Protein AF-A0A925TU97-F1 (afdb_monomer)

Sequence (100 aa):
MITEQQIPDILGTEYPALNAEFEKLARISSAYTTVQCFTDYTRNLLIRGNIEAAKKCFVTAEKLLQSGSNIIKNAVSNIFLFSISQFMDTSKANHEIMMQ

pLDDT: mean 77.9, std 15.3, range [40.97, 93.94]

Secondary structure (DSSP, 8-state):
-B-TTTHHHHHHHH-GGGHHHHHHTTT---HHHHHHHHHHHHHHHHHTT-HHHHHHHHHHHHHHHHHB-HHHHHHIIIIIIHHHHHHHHHHHHHHHGGG-

Radius of gyration: 14.51 Å; Cα contacts (8 Å, |Δi|>4): 78; chains: 1; bounding box: 48×27×29 Å

Foldseek 3Di:
DDEQVCLLVVCCVVPVVCVVVCVVVVPDRGLLVSLLSLQVVLVVCVVVVVVVVNVVSVVVLVCQCVPNDPSSVVSSVPRRVVSVVVVVVVVVVVVVVVVD

Solvent-accessible surface area (backbone atoms only — not comparable to full-atom values): 5504 Å² total; per-residue (Å²): 122,49,48,62,85,46,50,63,57,55,48,30,71,77,34,61,80,49,39,69,58,48,65,74,42,73,87,65,77,45,45,52,55,54,35,45,54,54,34,55,52,40,49,51,27,52,76,71,65,38,53,72,62,30,50,52,49,52,56,52,51,51,50,38,56,73,47,31,36,73,67,44,28,49,25,41,50,67,44,33,51,46,54,51,49,54,53,53,54,56,56,50,56,60,59,62,64,76,77,109

Structure (mmCIF, N/CA/C/O backbone):
data_AF-A0A925TU97-F1
#
_entry.id   AF-A0A925TU97-F1
#
loop_
_atom_site.group_PDB
_atom_site.id
_atom_site.type_symbol
_atom_site.label_atom_id
_atom_site.label_alt_id
_atom_site.label_comp_id
_atom_site.label_asym_id
_atom_site.label_entity_id
_atom_site.label_seq_id
_atom_site.pdbx_PDB_ins_code
_atom_site.Cartn_x
_atom_site.Cartn_y
_atom_site.Cartn_z
_atom_site.occupancy
_atom_site.B_iso_or_equiv
_atom_site.auth_seq_id
_atom_site.auth_comp_id
_atom_site.auth_asym_id
_atom_site.auth_atom_id
_atom_site.pdbx_PDB_model_num
ATOM 1 N N . MET A 1 1 ? 14.967 5.747 -5.360 1.00 55.84 1 MET A N 1
ATOM 2 C CA . MET A 1 1 ? 13.764 5.804 -6.217 1.00 55.84 1 MET A CA 1
ATOM 3 C C . MET A 1 1 ? 13.263 4.382 -6.361 1.00 55.84 1 MET A C 1
ATOM 5 O O . MET A 1 1 ? 14.034 3.552 -6.819 1.00 55.84 1 MET A O 1
ATOM 9 N N . ILE A 1 2 ? 12.044 4.087 -5.908 1.00 68.31 2 ILE A N 1
ATOM 10 C CA . ILE A 1 2 ? 11.477 2.735 -6.045 1.00 68.31 2 ILE A CA 1
ATOM 11 C C . ILE A 1 2 ? 11.040 2.556 -7.504 1.00 68.31 2 ILE A C 1
ATOM 13 O O . ILE A 1 2 ? 10.402 3.451 -8.065 1.00 68.31 2 ILE A O 1
ATOM 17 N N . THR A 1 3 ? 11.409 1.435 -8.122 1.00 69.25 3 THR A N 1
ATOM 18 C CA . THR A 1 3 ? 11.047 1.089 -9.505 1.00 69.25 3 THR A CA 1
ATOM 19 C C . THR A 1 3 ? 10.062 -0.078 -9.528 1.00 69.25 3 THR A C 1
ATOM 21 O O . THR A 1 3 ? 9.908 -0.805 -8.548 1.00 69.25 3 THR A O 1
ATOM 24 N N . GLU A 1 4 ? 9.361 -0.254 -10.647 1.00 63.78 4 GLU A N 1
ATOM 25 C CA . GLU A 1 4 ? 8.278 -1.241 -10.785 1.00 63.78 4 GLU A CA 1
ATOM 26 C C . GLU A 1 4 ? 8.748 -2.683 -10.563 1.00 63.78 4 GLU A C 1
ATOM 28 O O . GLU A 1 4 ? 7.993 -3.510 -10.065 1.00 63.78 4 GLU A O 1
ATOM 33 N N . GLN A 1 5 ? 10.018 -2.959 -10.864 1.00 65.44 5 GLN A N 1
ATOM 34 C CA . GLN A 1 5 ? 10.647 -4.262 -10.649 1.00 65.44 5 GLN A CA 1
ATOM 35 C C . GLN A 1 5 ? 10.898 -4.567 -9.166 1.00 65.44 5 GLN A C 1
ATOM 37 O O . GLN A 1 5 ? 11.054 -5.728 -8.811 1.00 65.44 5 GLN A O 1
ATOM 42 N N . GLN A 1 6 ? 10.919 -3.548 -8.299 1.00 69.06 6 GLN A N 1
ATOM 43 C CA . GLN A 1 6 ? 11.180 -3.712 -6.866 1.00 69.06 6 GLN A CA 1
ATOM 44 C C . GLN A 1 6 ? 9.912 -3.738 -6.011 1.00 69.06 6 GLN A C 1
ATOM 46 O O . GLN A 1 6 ? 9.971 -4.160 -4.862 1.00 69.06 6 GLN A O 1
ATOM 51 N N . ILE A 1 7 ? 8.755 -3.323 -6.542 1.00 71.38 7 ILE A N 1
ATOM 52 C CA . ILE A 1 7 ? 7.496 -3.379 -5.781 1.00 71.38 7 ILE A CA 1
ATOM 53 C C . ILE A 1 7 ? 7.135 -4.810 -5.354 1.00 71.38 7 ILE A C 1
ATOM 55 O O . ILE A 1 7 ? 6.811 -4.977 -4.177 1.00 71.38 7 ILE A O 1
ATOM 59 N N . PRO A 1 8 ? 7.162 -5.831 -6.239 1.00 68.06 8 PRO A N 1
ATOM 60 C CA . PRO A 1 8 ? 6.776 -7.186 -5.848 1.00 68.06 8 PRO A CA 1
ATOM 61 C C . PRO A 1 8 ? 7.664 -7.719 -4.721 1.00 68.06 8 PRO A C 1
ATOM 63 O O . PRO A 1 8 ? 7.167 -8.333 -3.784 1.00 68.06 8 PRO A O 1
ATOM 66 N N . ASP A 1 9 ? 8.958 -7.402 -4.779 1.00 71.56 9 ASP A N 1
ATOM 67 C CA . ASP A 1 9 ? 9.964 -7.832 -3.808 1.00 71.56 9 ASP A CA 1
ATOM 68 C C . ASP A 1 9 ? 9.767 -7.158 -2.436 1.00 71.56 9 ASP A C 1
ATOM 70 O O . ASP A 1 9 ? 9.723 -7.821 -1.399 1.00 71.56 9 ASP A O 1
ATOM 74 N N . ILE A 1 10 ? 9.522 -5.841 -2.427 1.00 77.56 10 ILE A N 1
ATOM 75 C CA . ILE A 1 10 ? 9.245 -5.069 -1.205 1.00 77.56 10 ILE A CA 1
ATOM 76 C C . ILE A 1 10 ? 7.940 -5.534 -0.549 1.00 77.56 10 ILE A C 1
ATOM 78 O O . ILE A 1 10 ? 7.895 -5.739 0.663 1.00 77.56 10 ILE A O 1
ATOM 82 N N . LEU A 1 11 ? 6.872 -5.710 -1.331 1.00 75.19 11 LEU A N 1
ATOM 83 C CA . LEU A 1 11 ? 5.576 -6.126 -0.792 1.00 75.19 11 LEU A CA 1
ATOM 84 C C . LEU A 1 11 ? 5.564 -7.596 -0.370 1.00 75.19 11 LEU A C 1
ATOM 86 O O . LEU A 1 11 ? 4.923 -7.913 0.627 1.00 75.19 11 LEU A O 1
ATOM 90 N N . GLY A 1 12 ? 6.271 -8.475 -1.083 1.00 70.19 12 GLY A N 1
ATOM 91 C CA . GLY A 1 12 ? 6.433 -9.878 -0.699 1.00 70.19 12 GLY A CA 1
ATOM 92 C C . GLY A 1 12 ? 7.243 -10.039 0.589 1.00 70.19 12 GLY A C 1
ATOM 93 O O . GLY A 1 12 ? 6.897 -10.873 1.424 1.00 70.19 12 GLY A O 1
ATOM 94 N N . THR A 1 13 ? 8.259 -9.193 0.792 1.00 72.81 13 THR A N 1
ATOM 95 C CA . THR A 1 13 ? 9.058 -9.163 2.029 1.00 72.81 13 THR A CA 1
ATOM 96 C C . THR A 1 13 ? 8.242 -8.654 3.218 1.00 72.81 13 THR A C 1
ATOM 98 O O . THR A 1 13 ? 8.266 -9.255 4.289 1.00 72.81 13 THR A O 1
ATOM 101 N N . GLU A 1 14 ? 7.493 -7.564 3.038 1.00 77.25 14 GLU A N 1
ATOM 102 C CA . GLU A 1 14 ? 6.689 -6.962 4.112 1.00 77.25 14 GLU A CA 1
ATOM 103 C C . GLU A 1 14 ? 5.424 -7.777 4.431 1.00 77.25 14 GLU A C 1
ATOM 105 O O . GLU A 1 14 ? 4.957 -7.796 5.572 1.00 77.25 14 GLU A O 1
ATOM 110 N N . TYR A 1 15 ? 4.858 -8.461 3.434 1.00 78.62 15 TYR A N 1
ATOM 111 C CA . TYR A 1 15 ? 3.600 -9.192 3.543 1.00 78.62 15 TYR A CA 1
ATOM 112 C C . TYR A 1 15 ? 3.713 -10.556 2.845 1.00 78.62 15 TYR A C 1
ATOM 114 O O . TYR A 1 15 ? 3.246 -10.719 1.714 1.00 78.62 15 TYR A O 1
ATOM 122 N N . PRO A 1 16 ? 4.251 -11.585 3.524 1.00 70.06 16 PRO A N 1
ATOM 123 C CA . PRO A 1 16 ? 4.470 -12.903 2.921 1.00 70.06 16 PRO A CA 1
ATOM 124 C C . PRO A 1 16 ? 3.178 -13.585 2.439 1.00 70.06 16 PRO A C 1
ATOM 126 O O . PRO A 1 16 ? 3.219 -14.424 1.544 1.00 70.06 16 PRO A O 1
ATOM 129 N N . ALA A 1 17 ? 2.011 -13.187 2.962 1.00 70.00 17 ALA A N 1
ATOM 130 C CA . ALA A 1 17 ? 0.706 -13.641 2.475 1.00 70.00 17 ALA A CA 1
ATOM 131 C C . ALA A 1 17 ? 0.402 -13.202 1.028 1.00 70.00 17 ALA A C 1
ATOM 133 O O . ALA A 1 17 ? -0.361 -13.874 0.339 1.00 70.00 17 ALA A O 1
ATOM 134 N N . LEU A 1 18 ? 1.006 -12.106 0.554 1.00 68.00 18 LEU A N 1
ATOM 135 C CA . LEU A 1 18 ? 0.873 -11.649 -0.832 1.00 68.00 18 LEU A CA 1
ATOM 136 C C . LEU A 1 18 ? 1.733 -12.466 -1.797 1.00 68.00 18 LEU A C 1
ATOM 138 O O . LEU A 1 18 ? 1.456 -12.477 -2.992 1.00 68.00 18 LEU A O 1
ATOM 142 N N . ASN A 1 19 ? 2.742 -13.186 -1.299 1.00 65.81 19 ASN A N 1
ATOM 143 C CA . ASN A 1 19 ? 3.666 -13.934 -2.147 1.00 65.81 19 ASN A CA 1
ATOM 144 C C . ASN A 1 19 ? 2.948 -15.043 -2.937 1.00 65.81 19 ASN A C 1
ATOM 146 O O . ASN A 1 19 ? 3.201 -15.219 -4.126 1.00 65.81 19 ASN A O 1
ATOM 150 N N . ALA A 1 20 ? 1.972 -15.709 -2.311 1.00 65.94 20 ALA A N 1
ATOM 151 C CA . ALA A 1 20 ? 1.136 -16.720 -2.962 1.00 65.94 20 ALA A CA 1
ATOM 152 C C . ALA A 1 20 ? 0.242 -16.136 -4.076 1.00 65.94 20 ALA A C 1
ATOM 154 O O . ALA A 1 20 ? -0.011 -16.791 -5.087 1.00 65.94 20 ALA A O 1
ATOM 155 N N . GLU A 1 21 ? -0.209 -14.891 -3.915 1.00 64.50 21 GLU A N 1
ATOM 156 C CA . GLU A 1 21 ? -0.997 -14.187 -4.932 1.00 64.50 21 GLU A C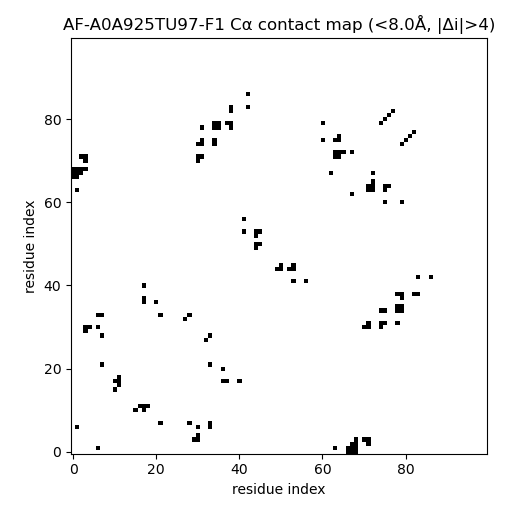A 1
ATOM 157 C C . GLU A 1 21 ? -0.097 -13.674 -6.069 1.00 64.50 21 GLU A C 1
ATOM 159 O O . GLU A 1 21 ? -0.487 -13.719 -7.237 1.00 64.50 21 GLU A O 1
ATOM 164 N N . PHE A 1 22 ? 1.140 -13.266 -5.760 1.00 62.41 22 PHE A N 1
ATOM 165 C CA . PHE A 1 22 ? 2.131 -12.856 -6.757 1.00 62.41 22 PHE A CA 1
ATOM 166 C C . PHE A 1 22 ? 2.627 -14.020 -7.626 1.00 62.41 22 PHE A C 1
ATOM 168 O O . PHE A 1 22 ? 2.762 -13.839 -8.838 1.00 62.41 22 PHE A O 1
ATOM 175 N N . GLU A 1 23 ? 2.820 -15.223 -7.069 1.00 60.97 23 GLU A N 1
ATOM 176 C CA . GLU A 1 23 ? 3.166 -16.423 -7.853 1.00 60.97 23 GLU A CA 1
ATOM 177 C C . GLU A 1 23 ? 2.093 -16.768 -8.897 1.00 60.97 23 GLU A C 1
ATOM 179 O O . GLU A 1 23 ? 2.399 -17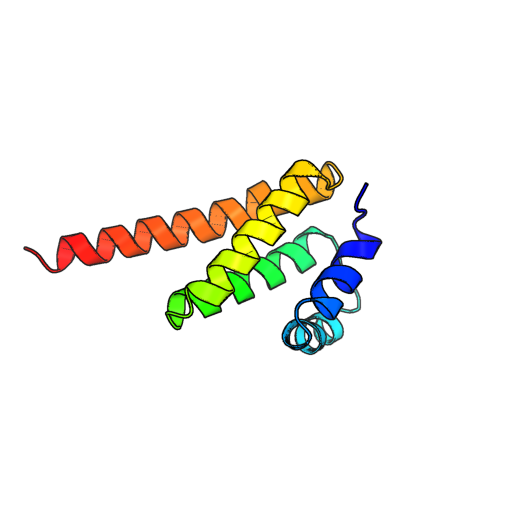.229 -9.998 1.00 60.97 23 GLU A O 1
ATOM 184 N N . LYS A 1 24 ? 0.825 -16.460 -8.606 1.00 58.09 24 LYS A N 1
ATOM 185 C CA . LYS A 1 24 ? -0.301 -16.669 -9.526 1.00 58.09 24 LYS A CA 1
ATOM 186 C C . LYS A 1 24 ? -0.316 -15.686 -10.705 1.00 58.09 24 LYS A C 1
ATOM 188 O O . LYS A 1 24 ? -0.919 -15.971 -11.737 1.00 58.09 24 LYS A O 1
ATOM 193 N N . LEU A 1 25 ? 0.355 -14.540 -10.565 1.00 55.03 25 LEU A N 1
ATOM 194 C CA . LEU A 1 25 ? 0.363 -13.423 -11.519 1.00 55.03 25 LEU A CA 1
ATOM 195 C C . LEU A 1 25 ? 1.653 -13.346 -12.361 1.00 55.03 25 LEU A C 1
ATOM 197 O O . LEU A 1 25 ? 1.800 -12.439 -13.185 1.00 55.03 25 LEU A O 1
ATOM 201 N N . ALA A 1 26 ? 2.560 -14.320 -12.202 1.00 49.97 26 ALA A N 1
ATOM 202 C CA . ALA A 1 26 ? 3.968 -14.328 -12.623 1.00 49.97 26 ALA A CA 1
ATOM 203 C C . ALA A 1 26 ? 4.283 -14.186 -14.133 1.00 49.97 26 ALA A C 1
ATOM 205 O O . ALA A 1 26 ? 5.420 -14.403 -14.547 1.00 49.97 26 ALA A O 1
ATOM 206 N N . ARG A 1 27 ? 3.333 -13.796 -14.988 1.00 49.38 27 ARG A N 1
ATOM 207 C CA . ARG A 1 27 ? 3.604 -13.508 -16.408 1.00 49.38 27 ARG A CA 1
ATOM 208 C C . ARG A 1 27 ? 3.382 -12.061 -16.838 1.00 49.38 27 ARG A C 1
ATOM 210 O O . ARG A 1 27 ? 3.867 -11.705 -17.907 1.00 49.38 27 ARG A O 1
ATOM 217 N N . ILE A 1 28 ? 2.717 -11.219 -16.037 1.00 49.78 28 ILE A N 1
ATOM 218 C CA . ILE A 1 28 ? 2.454 -9.806 -16.382 1.00 49.78 28 ILE A CA 1
ATOM 219 C C . ILE A 1 28 ? 2.405 -8.940 -15.102 1.00 49.78 28 ILE A C 1
ATOM 221 O O . ILE A 1 28 ? 1.403 -8.290 -14.800 1.00 49.78 28 ILE A O 1
ATOM 225 N N . SER A 1 29 ? 3.473 -8.937 -14.298 1.00 56.81 29 SER A N 1
ATOM 226 C CA . SER A 1 29 ? 3.549 -8.075 -13.103 1.00 56.81 29 SER A CA 1
ATOM 227 C C . SER A 1 29 ? 3.953 -6.648 -13.478 1.00 56.81 29 SER A C 1
ATOM 229 O O . SER A 1 29 ? 5.101 -6.242 -13.320 1.00 56.81 29 SER A O 1
ATOM 231 N N . SER A 1 30 ? 2.997 -5.883 -14.006 1.00 74.31 30 SER A N 1
ATOM 232 C CA . SER A 1 30 ? 3.093 -4.421 -14.073 1.00 74.31 30 SER A CA 1
ATOM 233 C C . SER A 1 30 ? 2.845 -3.822 -12.684 1.00 74.31 30 SER A C 1
ATOM 235 O O . SER A 1 30 ? 2.099 -4.402 -11.890 1.00 74.31 30 SER A O 1
ATOM 237 N N . ALA A 1 31 ? 3.402 -2.638 -12.391 1.00 78.06 31 ALA A N 1
ATOM 238 C CA . ALA A 1 31 ? 3.129 -1.926 -11.141 1.00 78.06 31 ALA A CA 1
ATOM 239 C C . ALA A 1 31 ? 1.626 -1.775 -10.850 1.00 78.06 31 ALA A C 1
ATOM 241 O O . ALA A 1 31 ? 1.226 -1.817 -9.691 1.00 78.06 31 ALA A O 1
ATOM 242 N N . TYR A 1 32 ? 0.787 -1.674 -11.884 1.00 83.12 32 TYR A N 1
ATOM 243 C CA . TYR A 1 32 ? -0.668 -1.605 -11.736 1.00 83.12 32 TYR A CA 1
ATOM 244 C C . TYR A 1 32 ? -1.266 -2.896 -11.162 1.00 83.12 32 TYR A C 1
ATOM 246 O O . TYR A 1 32 ? -2.053 -2.826 -10.223 1.00 83.12 32 TYR A O 1
ATOM 254 N N . THR A 1 33 ? -0.857 -4.072 -11.649 1.00 83.94 33 THR A N 1
ATOM 255 C CA . THR A 1 33 ? -1.326 -5.369 -11.128 1.00 83.94 33 THR A CA 1
ATOM 256 C C . THR A 1 33 ? -0.897 -5.561 -9.675 1.00 83.94 33 THR A C 1
ATOM 258 O O . THR A 1 33 ? -1.678 -5.997 -8.830 1.00 83.94 33 THR A O 1
ATOM 261 N N . THR A 1 34 ? 0.339 -5.179 -9.358 1.00 84.50 34 THR A N 1
ATOM 262 C CA . THR A 1 34 ? 0.875 -5.292 -8.001 1.00 84.50 34 THR A CA 1
ATOM 263 C C . THR A 1 34 ? 0.151 -4.357 -7.030 1.00 84.50 34 THR A C 1
ATOM 265 O O . THR A 1 34 ? -0.227 -4.769 -5.933 1.00 84.50 34 THR A O 1
ATOM 268 N N . VAL A 1 35 ? -0.110 -3.111 -7.440 1.00 89.62 35 VAL A N 1
ATOM 269 C CA . VAL A 1 35 ? -0.893 -2.159 -6.639 1.00 89.62 35 VAL A CA 1
ATOM 270 C C . VAL A 1 35 ? -2.353 -2.602 -6.510 1.00 89.62 35 VAL A C 1
ATOM 272 O O . VAL A 1 35 ? -2.945 -2.409 -5.450 1.00 89.62 35 VAL A O 1
ATOM 275 N N . GLN A 1 36 ? -2.930 -3.239 -7.531 1.00 89.06 36 GLN A N 1
ATOM 276 C CA . GLN A 1 36 ? -4.265 -3.833 -7.450 1.00 89.06 36 GLN A CA 1
ATOM 277 C C . GLN A 1 36 ? -4.323 -4.902 -6.352 1.00 89.06 36 GLN A C 1
ATOM 279 O O . GLN A 1 36 ? -5.137 -4.785 -5.442 1.00 89.06 36 GLN A O 1
ATOM 284 N N . CYS A 1 37 ? -3.391 -5.859 -6.349 1.00 87.19 37 CYS A N 1
ATOM 285 C CA . CYS A 1 37 ? -3.307 -6.885 -5.303 1.00 87.19 37 CYS A CA 1
ATOM 286 C C . CYS A 1 37 ? -3.144 -6.269 -3.899 1.00 87.19 37 CYS A C 1
ATOM 288 O O . CYS A 1 37 ? -3.850 -6.631 -2.956 1.00 87.19 37 CYS A O 1
ATOM 290 N N . PHE A 1 38 ? -2.278 -5.261 -3.771 1.00 90.31 38 PHE A N 1
ATOM 291 C CA . PHE A 1 38 ? -2.100 -4.512 -2.526 1.00 90.31 38 PHE A CA 1
ATOM 292 C C . PHE A 1 38 ? -3.389 -3.810 -2.053 1.00 90.31 38 PHE A C 1
ATOM 294 O O . PHE A 1 38 ? -3.701 -3.776 -0.857 1.00 90.31 38 PHE A O 1
ATOM 301 N N . THR A 1 39 ? -4.165 -3.278 -2.995 1.00 92.75 39 THR A N 1
ATOM 302 C CA . THR A 1 39 ? -5.456 -2.630 -2.738 1.00 92.75 39 THR A CA 1
ATOM 303 C C . THR A 1 39 ? -6.492 -3.637 -2.252 1.00 92.75 39 THR A C 1
ATOM 305 O O . THR A 1 39 ? -7.157 -3.392 -1.244 1.00 92.75 39 THR A O 1
ATOM 308 N N . ASP A 1 40 ? -6.600 -4.790 -2.912 1.00 91.31 40 ASP A N 1
ATOM 309 C CA . ASP A 1 40 ? -7.523 -5.863 -2.531 1.00 91.31 40 ASP A CA 1
ATOM 310 C C . ASP A 1 40 ? -7.193 -6.447 -1.154 1.00 91.31 40 ASP A C 1
ATOM 312 O O . ASP A 1 40 ? -8.090 -6.681 -0.337 1.00 91.31 40 ASP A O 1
ATOM 316 N N . TYR A 1 41 ? -5.907 -6.606 -0.840 1.00 90.62 41 TYR A N 1
ATOM 317 C CA . TYR A 1 41 ? -5.462 -6.999 0.495 1.00 90.62 41 TYR A CA 1
ATOM 318 C C . TYR A 1 41 ? -5.878 -5.981 1.561 1.00 90.62 41 TYR A C 1
ATOM 320 O O . TYR A 1 41 ? -6.474 -6.340 2.578 1.00 90.62 41 TYR A O 1
ATOM 328 N N . THR A 1 42 ? -5.642 -4.694 1.302 1.00 92.00 42 THR A N 1
ATOM 329 C CA . THR A 1 42 ? -6.010 -3.618 2.232 1.00 92.00 42 THR A CA 1
ATOM 330 C C . THR A 1 42 ? -7.521 -3.559 2.449 1.00 92.00 42 THR A C 1
ATOM 332 O O . THR A 1 42 ? -7.982 -3.430 3.584 1.00 92.00 42 THR A O 1
ATOM 335 N N . ARG A 1 43 ? -8.315 -3.734 1.387 1.00 90.75 43 ARG A N 1
ATOM 336 C CA . ARG A 1 43 ? -9.778 -3.802 1.481 1.00 90.75 43 ARG A CA 1
ATOM 337 C C . ARG A 1 43 ? -10.234 -4.979 2.340 1.00 90.75 43 ARG A C 1
ATOM 339 O O . ARG A 1 43 ? -11.097 -4.808 3.195 1.00 90.75 43 ARG A O 1
ATOM 346 N N . ASN A 1 44 ? -9.627 -6.152 2.166 1.00 90.94 44 ASN A N 1
ATOM 347 C CA . ASN A 1 44 ? -9.921 -7.323 2.991 1.00 90.94 44 ASN A CA 1
ATOM 348 C C . ASN A 1 44 ? -9.628 -7.079 4.477 1.00 90.94 44 ASN A C 1
ATOM 350 O O . ASN A 1 44 ? -10.415 -7.499 5.325 1.00 90.94 44 ASN A O 1
ATOM 354 N N . LEU A 1 45 ? -8.535 -6.384 4.807 1.00 88.31 45 LEU A N 1
ATOM 355 C CA . LEU A 1 45 ? -8.230 -6.010 6.191 1.00 88.31 45 LEU A CA 1
ATOM 356 C C . LEU A 1 45 ? -9.292 -5.077 6.778 1.00 88.31 45 LEU A C 1
ATOM 358 O O . LEU A 1 45 ? -9.736 -5.299 7.904 1.00 88.31 45 LEU A O 1
ATOM 362 N N . LEU A 1 46 ? -9.733 -4.079 6.005 1.00 87.31 46 LEU A N 1
ATOM 363 C CA . LEU A 1 46 ? -10.793 -3.158 6.416 1.00 87.31 46 LEU A CA 1
ATOM 364 C C . LEU A 1 46 ? -12.126 -3.887 6.641 1.00 87.31 46 LEU A C 1
ATOM 366 O O . LEU A 1 46 ? -12.750 -3.692 7.680 1.00 87.31 46 LEU A O 1
ATOM 370 N N . ILE A 1 47 ? -12.524 -4.777 5.725 1.00 87.88 47 ILE A N 1
ATOM 371 C CA . ILE A 1 47 ? -13.745 -5.595 5.850 1.00 87.88 47 ILE A CA 1
ATOM 372 C C . ILE A 1 47 ? -13.690 -6.486 7.098 1.00 87.88 47 ILE A C 1
ATOM 374 O O . ILE A 1 47 ? -14.687 -6.647 7.796 1.00 87.88 47 ILE A O 1
ATOM 378 N N . ARG A 1 48 ? -12.519 -7.055 7.407 1.00 88.44 48 ARG A N 1
ATOM 379 C CA . ARG A 1 48 ? -12.306 -7.910 8.587 1.00 88.44 48 ARG A CA 1
ATOM 380 C C . ARG A 1 48 ? -12.174 -7.124 9.897 1.00 88.44 48 ARG A C 1
ATOM 382 O O . ARG A 1 48 ? -11.974 -7.740 10.939 1.00 88.44 48 ARG A O 1
ATOM 389 N N . GLY A 1 49 ? -12.237 -5.791 9.860 1.00 86.94 49 GLY A N 1
ATOM 390 C CA . GLY A 1 49 ? -12.064 -4.933 11.035 1.00 86.94 49 GLY A CA 1
ATOM 391 C C . GLY A 1 49 ? -10.628 -4.876 11.565 1.00 86.94 49 GLY A C 1
ATOM 392 O O . GLY A 1 49 ? -10.399 -4.371 12.662 1.00 86.94 49 GLY A O 1
ATOM 393 N N . ASN A 1 50 ? -9.637 -5.359 10.808 1.00 89.06 50 ASN A N 1
ATOM 394 C CA . ASN A 1 50 ? -8.231 -5.307 11.205 1.00 89.06 50 ASN A CA 1
ATOM 395 C C . ASN A 1 50 ? -7.623 -3.939 10.855 1.00 89.06 50 ASN A C 1
ATOM 397 O O . ASN A 1 50 ? -6.829 -3.783 9.922 1.00 89.06 50 ASN A O 1
ATOM 401 N N . ILE A 1 51 ? -8.042 -2.924 11.612 1.00 88.56 51 ILE A N 1
ATOM 402 C CA . ILE A 1 51 ? -7.693 -1.523 11.356 1.00 88.56 51 ILE A CA 1
ATOM 403 C C . ILE A 1 51 ? -6.201 -1.256 11.592 1.00 88.56 51 ILE A C 1
ATOM 405 O O . ILE A 1 51 ? -5.610 -0.434 10.894 1.00 88.56 51 ILE A O 1
ATOM 409 N N . GLU A 1 52 ? -5.562 -1.951 12.534 1.00 90.62 52 GLU A N 1
ATOM 410 C CA . GLU A 1 52 ? -4.125 -1.794 12.795 1.00 90.62 52 GLU A CA 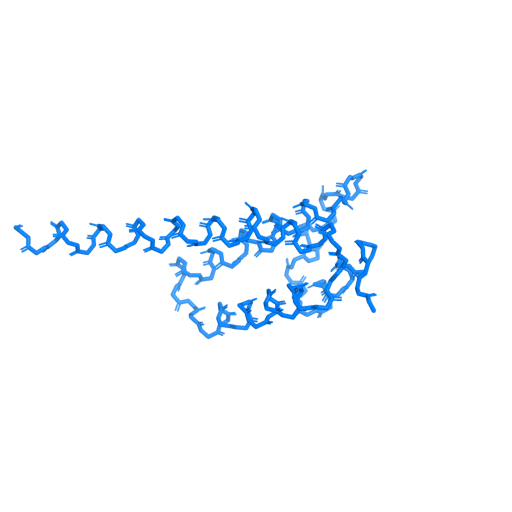1
ATOM 411 C C . GLU A 1 52 ? -3.272 -2.227 11.601 1.00 90.62 52 GLU A C 1
ATOM 413 O O . GLU A 1 52 ? -2.355 -1.506 11.202 1.00 90.62 52 GLU A O 1
ATOM 418 N N . ALA A 1 53 ? -3.595 -3.367 10.985 1.00 86.19 53 ALA A N 1
ATOM 419 C CA . ALA A 1 53 ? -2.917 -3.808 9.773 1.00 86.19 53 ALA A CA 1
ATOM 420 C C . ALA A 1 53 ? -3.231 -2.882 8.588 1.00 86.19 53 ALA A C 1
ATOM 422 O O . ALA A 1 53 ? -2.319 -2.503 7.856 1.00 86.19 53 ALA A O 1
ATOM 423 N N . ALA A 1 54 ? -4.486 -2.440 8.440 1.00 89.75 54 ALA A N 1
ATOM 424 C CA . ALA A 1 54 ? -4.859 -1.502 7.381 1.00 89.75 54 ALA A CA 1
ATOM 425 C C . ALA A 1 54 ? -4.091 -0.171 7.493 1.00 89.75 54 ALA A C 1
ATOM 427 O O . ALA A 1 54 ? -3.600 0.341 6.489 1.00 89.75 54 ALA A O 1
ATOM 428 N N . LYS A 1 55 ? -3.897 0.361 8.710 1.00 90.19 55 LYS A N 1
ATOM 429 C CA . LYS A 1 55 ? -3.065 1.555 8.958 1.00 90.19 55 LYS A CA 1
ATOM 430 C C . LYS A 1 55 ? -1.637 1.384 8.442 1.00 90.19 55 LYS A C 1
ATOM 432 O O . LYS A 1 55 ? -1.106 2.311 7.834 1.00 90.19 55 LYS A O 1
ATOM 437 N N . LYS A 1 56 ? -1.028 0.208 8.625 1.00 92.25 56 LYS A N 1
ATOM 438 C CA . LYS A 1 56 ? 0.308 -0.081 8.076 1.00 92.25 56 LYS A CA 1
ATOM 439 C C . LYS A 1 56 ? 0.305 -0.028 6.548 1.00 92.25 56 LYS A C 1
ATOM 441 O O . LYS A 1 56 ? 1.195 0.590 5.972 1.00 92.25 56 LYS A O 1
ATOM 446 N N . CYS A 1 57 ? -0.732 -0.564 5.901 1.00 92.06 57 CYS A N 1
ATOM 447 C CA . CYS A 1 57 ? -0.897 -0.453 4.452 1.00 92.06 57 CYS A CA 1
ATOM 448 C C . CYS A 1 57 ? -0.997 1.014 3.995 1.00 92.06 57 CYS A C 1
ATOM 450 O O . CYS A 1 57 ? -0.348 1.390 3.023 1.00 92.06 57 CYS A O 1
ATOM 452 N N . PHE A 1 58 ? -1.719 1.879 4.715 1.00 92.44 58 PHE A N 1
ATOM 453 C CA . PHE A 1 58 ? -1.769 3.310 4.381 1.00 92.44 58 PHE A CA 1
ATOM 454 C C . PHE A 1 58 ? -0.402 3.998 4.490 1.00 92.44 58 PHE A C 1
ATOM 456 O O . PHE A 1 58 ? -0.044 4.773 3.607 1.00 92.44 58 PHE A O 1
ATOM 463 N N . VAL A 1 59 ? 0.397 3.669 5.510 1.00 93.94 59 VAL A N 1
ATOM 464 C CA . VAL A 1 59 ? 1.774 4.183 5.635 1.00 93.94 59 VAL A CA 1
ATOM 465 C C . VAL A 1 59 ? 2.643 3.710 4.465 1.00 93.94 59 VAL A C 1
ATOM 467 O O . VAL A 1 59 ? 3.419 4.486 3.907 1.00 93.94 59 VAL A O 1
ATOM 470 N N . THR A 1 60 ? 2.512 2.449 4.047 1.00 91.62 60 THR A N 1
ATOM 471 C CA . THR A 1 60 ? 3.215 1.936 2.862 1.00 91.62 60 THR A CA 1
ATOM 472 C C . THR A 1 60 ? 2.764 2.661 1.589 1.00 91.62 60 THR A C 1
ATOM 474 O O . THR A 1 60 ? 3.609 3.057 0.788 1.00 91.62 60 THR A O 1
ATOM 477 N N . ALA A 1 61 ? 1.462 2.907 1.415 1.00 92.06 61 ALA A N 1
ATOM 478 C CA . ALA A 1 61 ? 0.924 3.649 0.274 1.00 92.06 61 ALA A CA 1
ATOM 479 C C . ALA A 1 61 ? 1.459 5.090 0.217 1.00 92.06 61 ALA A C 1
ATOM 481 O O . ALA A 1 61 ? 1.866 5.557 -0.847 1.00 92.06 61 ALA A O 1
ATOM 482 N N . GLU A 1 62 ? 1.536 5.774 1.361 1.00 92.44 62 GLU A N 1
ATOM 483 C CA . GLU A 1 62 ? 2.120 7.114 1.467 1.00 92.44 62 GLU A CA 1
ATOM 484 C C . GLU A 1 62 ? 3.596 7.123 1.043 1.00 92.44 62 GLU A C 1
ATOM 486 O O . GLU A 1 62 ? 4.004 7.945 0.218 1.00 92.44 62 GLU A O 1
ATOM 491 N N . LYS A 1 63 ? 4.391 6.155 1.516 1.00 91.25 63 LYS A N 1
ATOM 492 C CA . LYS A 1 63 ? 5.797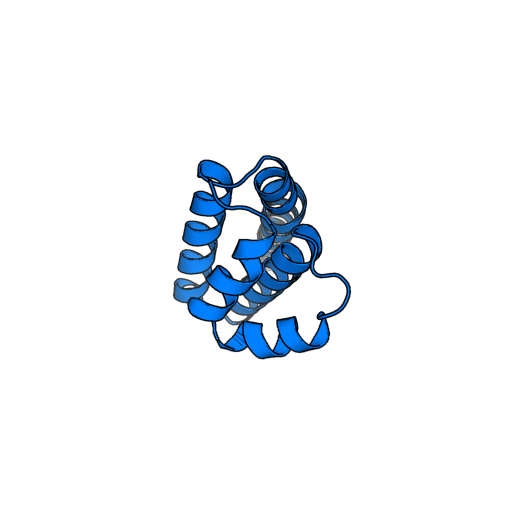 6.008 1.105 1.00 91.25 63 LYS A CA 1
ATOM 493 C C . LYS A 1 63 ? 5.937 5.796 -0.404 1.00 91.25 63 LYS A C 1
ATOM 495 O O . LYS A 1 63 ? 6.839 6.372 -1.016 1.00 91.25 63 LYS A O 1
ATOM 500 N N . LEU A 1 64 ? 5.048 5.009 -1.017 1.00 88.62 64 LEU A N 1
ATOM 501 C CA . LEU A 1 64 ? 5.034 4.787 -2.467 1.00 88.62 64 LEU A CA 1
ATOM 502 C C . LEU 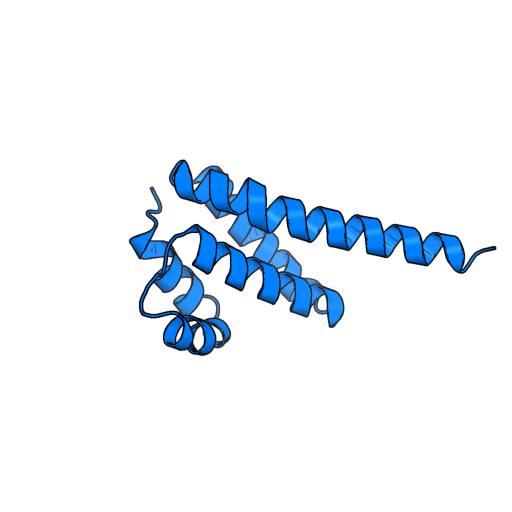A 1 64 ? 4.665 6.065 -3.241 1.00 88.62 64 LEU A C 1
ATOM 504 O O . LEU A 1 64 ? 5.273 6.345 -4.274 1.00 88.62 64 LEU A O 1
ATOM 508 N N . LEU A 1 65 ? 3.746 6.885 -2.725 1.00 89.62 65 LEU A N 1
ATOM 509 C CA . LEU A 1 65 ? 3.389 8.182 -3.316 1.00 89.62 65 LEU A CA 1
ATOM 510 C C . LEU A 1 65 ? 4.516 9.219 -3.195 1.00 89.62 65 LEU A C 1
ATOM 512 O O . LEU A 1 65 ? 4.747 10.010 -4.115 1.00 89.62 65 LEU A O 1
ATOM 516 N N . GLN A 1 66 ? 5.257 9.210 -2.089 1.00 91.50 66 GLN A N 1
ATOM 517 C CA . GLN A 1 66 ? 6.377 10.127 -1.879 1.00 91.50 66 GLN A CA 1
ATOM 518 C C . GLN A 1 66 ? 7.611 9.713 -2.699 1.00 91.50 66 GLN A C 1
ATOM 520 O O . GLN A 1 66 ? 8.161 10.532 -3.440 1.00 91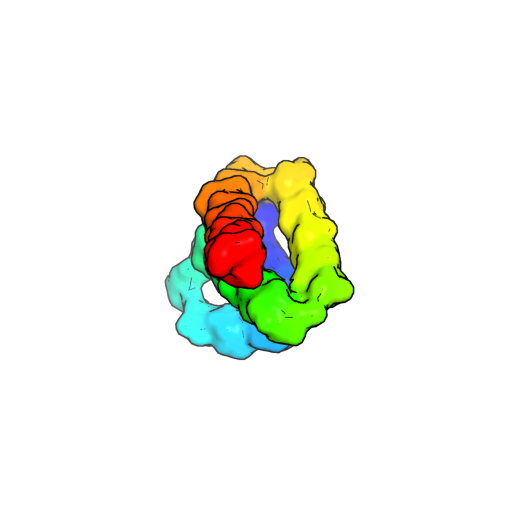.50 66 GLN A O 1
ATOM 525 N N . SER A 1 67 ? 7.998 8.433 -2.635 1.00 87.25 67 SER A N 1
ATOM 526 C CA . SER A 1 67 ? 9.314 7.936 -3.087 1.00 87.25 67 SER A CA 1
ATOM 527 C C . SER A 1 67 ? 9.293 7.029 -4.331 1.00 87.25 67 SER A C 1
ATOM 529 O O . SER A 1 67 ? 10.357 6.608 -4.807 1.00 87.25 67 SER A O 1
ATOM 531 N N . GLY A 1 68 ? 8.110 6.697 -4.853 1.00 84.00 68 GLY A N 1
ATOM 532 C CA . GLY A 1 68 ? 7.941 5.881 -6.059 1.00 84.00 68 GLY A CA 1
ATOM 533 C C . GLY A 1 68 ? 8.217 6.638 -7.360 1.00 84.00 68 GLY A C 1
ATOM 534 O O . GLY A 1 68 ? 8.214 7.869 -7.398 1.00 84.00 68 GLY A O 1
ATOM 535 N N . SER A 1 69 ? 8.447 5.903 -8.451 1.00 86.75 69 SER A N 1
ATOM 536 C CA . SER A 1 69 ? 8.465 6.474 -9.803 1.00 86.75 69 SER A CA 1
ATOM 537 C C . SER A 1 69 ? 7.087 7.030 -10.190 1.00 86.75 69 SER A C 1
ATOM 539 O O . SER A 1 69 ? 6.076 6.676 -9.583 1.00 86.75 69 SER A O 1
ATOM 541 N N . ASN A 1 70 ? 7.011 7.859 -11.235 1.00 89.75 70 ASN A N 1
ATOM 542 C CA . ASN A 1 70 ? 5.730 8.401 -11.712 1.00 89.75 70 ASN A CA 1
ATOM 543 C C . ASN A 1 70 ? 4.696 7.306 -12.006 1.00 89.75 70 ASN A C 1
ATOM 545 O O . ASN A 1 70 ? 3.516 7.499 -11.739 1.00 89.75 70 ASN A O 1
ATOM 549 N N . ILE A 1 71 ? 5.139 6.143 -12.485 1.00 86.62 71 ILE A N 1
ATOM 550 C CA . ILE A 1 71 ? 4.263 5.006 -12.778 1.00 86.62 71 ILE A CA 1
ATOM 551 C C . ILE A 1 71 ? 3.672 4.433 -11.486 1.00 86.62 71 ILE A C 1
ATOM 553 O O . ILE A 1 71 ? 2.470 4.198 -11.409 1.00 86.62 71 ILE A O 1
ATOM 557 N N . ILE A 1 72 ? 4.490 4.292 -10.442 1.00 86.00 72 ILE A N 1
ATOM 558 C CA . ILE A 1 72 ? 4.056 3.814 -9.124 1.00 86.00 72 ILE A CA 1
ATOM 559 C C . ILE A 1 72 ? 3.099 4.811 -8.485 1.00 86.00 72 ILE A C 1
ATOM 561 O O . ILE A 1 72 ? 2.035 4.423 -8.014 1.00 86.00 72 ILE A O 1
ATOM 565 N N . LYS A 1 73 ? 3.452 6.100 -8.500 1.00 91.19 73 LYS A N 1
ATOM 566 C CA . LYS A 1 73 ? 2.587 7.161 -7.976 1.00 91.19 73 LYS A CA 1
ATOM 567 C C . LYS A 1 73 ? 1.237 7.152 -8.687 1.00 91.19 73 LYS A C 1
ATOM 569 O O . LYS A 1 73 ? 0.203 7.213 -8.034 1.00 91.19 73 LYS A O 1
ATOM 574 N N . ASN A 1 74 ? 1.246 6.999 -10.011 1.00 91.12 74 ASN A N 1
ATOM 575 C CA . ASN A 1 74 ? 0.030 6.920 -10.810 1.00 91.12 74 ASN A CA 1
ATOM 576 C C . ASN A 1 74 ? -0.794 5.664 -10.492 1.00 91.12 74 ASN A C 1
ATOM 578 O O . ASN A 1 74 ? -2.012 5.755 -10.355 1.00 91.12 74 ASN A O 1
ATOM 582 N N . ALA A 1 75 ? -0.153 4.505 -10.330 1.00 89.88 75 ALA A N 1
ATOM 583 C CA . ALA A 1 75 ? -0.829 3.270 -9.951 1.00 89.88 75 ALA A CA 1
ATOM 584 C C . ALA A 1 75 ? -1.463 3.384 -8.555 1.00 89.88 75 ALA A C 1
ATOM 586 O O . ALA A 1 75 ? -2.640 3.073 -8.391 1.00 89.88 75 ALA A O 1
ATOM 587 N N . VAL A 1 76 ? -0.732 3.895 -7.559 1.00 92.38 76 VAL A N 1
ATOM 588 C CA . VAL A 1 76 ? -1.249 4.074 -6.190 1.00 92.38 76 VAL A CA 1
ATOM 589 C C . VAL A 1 76 ? -2.391 5.091 -6.156 1.00 92.38 76 VAL A C 1
ATOM 591 O O . VAL A 1 76 ? -3.415 4.829 -5.530 1.00 92.38 76 VAL A O 1
ATOM 594 N N . SER A 1 77 ? -2.286 6.212 -6.867 1.00 92.38 77 SER A N 1
ATOM 595 C CA . SER A 1 77 ? -3.372 7.196 -6.907 1.00 92.38 77 SER A CA 1
ATOM 596 C C . SER A 1 77 ? -4.635 6.661 -7.586 1.00 92.38 77 SER A C 1
ATOM 598 O O . SER A 1 77 ? -5.727 6.785 -7.036 1.00 92.38 77 SER A O 1
ATOM 600 N N . ASN A 1 78 ? -4.508 6.043 -8.762 1.00 92.88 78 ASN A N 1
ATOM 601 C CA . ASN A 1 78 ? -5.683 5.645 -9.544 1.00 92.88 78 ASN A CA 1
ATOM 602 C C . ASN A 1 78 ? -6.310 4.328 -9.094 1.00 92.88 78 ASN A C 1
ATOM 604 O O . ASN A 1 78 ? -7.503 4.134 -9.295 1.00 92.88 78 ASN A O 1
ATOM 608 N N . ILE A 1 79 ? -5.529 3.417 -8.512 1.00 93.25 79 ILE A N 1
ATOM 609 C CA . ILE A 1 79 ? -6.041 2.118 -8.073 1.00 93.25 79 ILE A CA 1
ATOM 610 C C . ILE A 1 79 ? -6.301 2.149 -6.572 1.00 93.25 79 ILE A C 1
ATOM 612 O O . ILE A 1 79 ? -7.444 2.006 -6.139 1.00 93.25 79 ILE A O 1
ATOM 616 N N . PHE A 1 80 ? -5.257 2.374 -5.774 1.00 92.94 80 PHE A N 1
ATOM 617 C CA . PHE A 1 80 ? -5.352 2.249 -4.323 1.00 92.94 80 PHE A CA 1
ATOM 618 C C . PHE A 1 80 ? -6.215 3.354 -3.707 1.00 92.94 80 PHE A C 1
ATOM 620 O O . PHE A 1 80 ? -7.229 3.055 -3.077 1.00 92.94 80 PHE A O 1
ATOM 627 N N . LEU A 1 81 ? -5.864 4.630 -3.913 1.00 91.81 81 LEU A N 1
ATOM 628 C CA . LEU A 1 81 ? -6.601 5.743 -3.303 1.00 91.81 81 LEU A CA 1
ATOM 629 C C . LEU A 1 81 ? -8.047 5.808 -3.793 1.00 91.81 81 LEU A C 1
ATOM 631 O O . LEU A 1 81 ? -8.948 5.991 -2.975 1.00 91.81 81 LEU A O 1
ATOM 635 N N . PHE A 1 82 ? -8.281 5.619 -5.093 1.00 91.69 82 PHE A N 1
ATOM 636 C CA . PHE A 1 82 ? -9.631 5.601 -5.655 1.00 91.69 82 PHE A CA 1
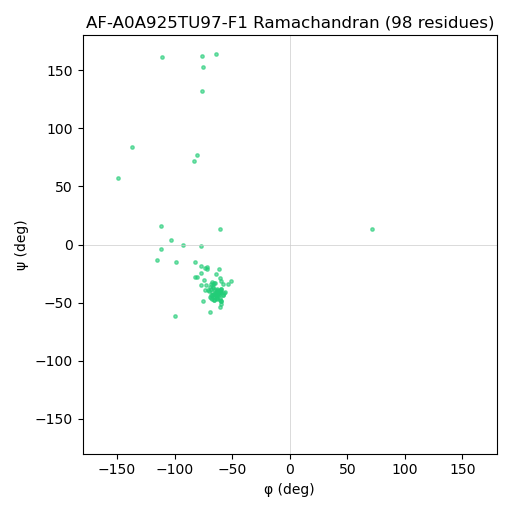ATOM 637 C C . PHE A 1 82 ? -10.488 4.484 -5.042 1.00 91.69 82 PHE A C 1
ATOM 639 O O . PHE A 1 82 ? -11.555 4.750 -4.491 1.00 91.69 82 PHE A O 1
ATOM 646 N N . SER A 1 83 ? -10.007 3.237 -5.079 1.00 89.25 83 SER A N 1
ATOM 647 C CA . SER A 1 83 ? -10.769 2.068 -4.622 1.00 89.25 83 SER A CA 1
ATOM 648 C C . SER A 1 83 ? -11.055 2.110 -3.118 1.00 89.25 83 SER A C 1
ATOM 650 O O . SER A 1 83 ? -12.162 1.785 -2.680 1.00 89.25 83 SER A O 1
ATOM 652 N N . ILE A 1 84 ? -10.082 2.558 -2.320 1.00 89.44 84 ILE A N 1
ATOM 653 C CA . ILE A 1 84 ? -10.234 2.673 -0.869 1.00 89.44 84 ILE A CA 1
ATOM 654 C C . ILE A 1 84 ? -11.138 3.854 -0.492 1.00 89.44 84 ILE A C 1
ATOM 656 O O . ILE A 1 84 ? -11.980 3.697 0.389 1.00 89.44 84 ILE A O 1
ATOM 660 N N . SER A 1 85 ? -11.051 4.998 -1.182 1.00 89.00 85 SER A N 1
ATOM 661 C CA . SER A 1 85 ? -11.982 6.123 -0.973 1.00 89.00 85 SER A CA 1
ATOM 662 C C . SER A 1 85 ? -13.426 5.704 -1.244 1.00 89.00 85 SER A C 1
ATOM 664 O O . SER A 1 85 ? -14.282 5.859 -0.378 1.00 89.00 85 SER A O 1
ATOM 666 N N . GLN A 1 86 ? -13.673 5.043 -2.380 1.00 87.50 86 GLN A N 1
ATOM 667 C CA . GLN A 1 86 ? -14.989 4.492 -2.720 1.00 87.50 86 GLN A CA 1
ATOM 668 C C . GLN A 1 86 ? -15.506 3.519 -1.648 1.00 87.50 86 GLN A C 1
ATOM 670 O O . GLN A 1 86 ? -16.680 3.558 -1.278 1.00 87.50 86 GLN A O 1
ATOM 675 N N . PHE A 1 87 ? -14.638 2.655 -1.112 1.00 84.19 87 PHE A N 1
ATOM 676 C CA . PHE A 1 87 ? -14.998 1.743 -0.025 1.00 84.19 87 PHE A CA 1
ATOM 677 C C . PHE A 1 87 ? -15.365 2.480 1.273 1.00 84.19 87 PHE A C 1
ATOM 679 O O . PHE A 1 87 ? -16.324 2.109 1.949 1.00 84.19 87 PHE A O 1
ATOM 686 N N . MET A 1 88 ? -14.626 3.531 1.630 1.00 81.00 88 MET A N 1
ATOM 687 C CA . MET A 1 88 ? -14.899 4.313 2.836 1.00 81.00 88 MET A CA 1
ATOM 688 C C . MET A 1 88 ? -16.182 5.139 2.708 1.00 81.00 88 MET A C 1
ATOM 690 O O . MET A 1 88 ? -16.949 5.202 3.665 1.00 81.00 88 MET A O 1
ATOM 694 N N . ASP A 1 8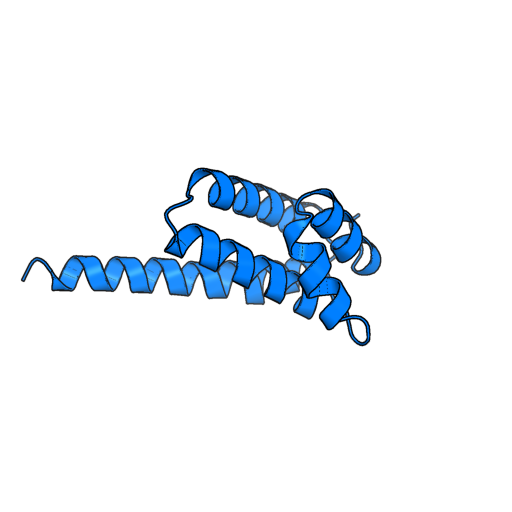9 ? -16.451 5.733 1.546 1.00 81.06 89 ASP A N 1
ATOM 695 C CA . ASP A 1 89 ? -17.665 6.527 1.333 1.00 81.06 89 ASP A CA 1
ATOM 696 C C . ASP A 1 89 ? -18.926 5.653 1.273 1.00 81.06 89 ASP A C 1
ATOM 698 O O . ASP A 1 89 ? -19.935 5.987 1.890 1.00 81.06 89 ASP A O 1
ATOM 702 N N . THR A 1 90 ? -18.858 4.475 0.646 1.00 72.56 90 THR A N 1
ATOM 703 C CA . THR A 1 90 ? -19.961 3.492 0.692 1.00 72.56 90 THR A CA 1
ATOM 704 C C . THR A 1 90 ? -20.201 2.939 2.100 1.00 72.56 90 THR A C 1
ATOM 706 O O . THR A 1 90 ? -21.345 2.699 2.484 1.00 72.56 90 THR A O 1
ATOM 709 N N . SER A 1 91 ? -19.149 2.802 2.913 1.00 60.44 91 SER A N 1
ATOM 710 C CA . SER A 1 91 ? -19.281 2.400 4.320 1.00 60.44 91 SER A CA 1
ATOM 711 C C . SER A 1 91 ? -19.961 3.474 5.181 1.00 60.44 91 SER A C 1
ATOM 713 O O . SER A 1 91 ? -20.716 3.127 6.088 1.00 60.44 91 SER A O 1
ATOM 715 N N . LYS A 1 92 ? -19.745 4.767 4.891 1.00 57.38 92 LYS A N 1
ATOM 716 C CA . LYS A 1 92 ? -20.465 5.874 5.552 1.00 57.38 92 LYS A CA 1
ATOM 717 C C . LYS A 1 92 ? -21.942 5.900 5.157 1.00 57.38 92 LYS A C 1
ATOM 719 O O . LYS A 1 92 ? -22.791 5.993 6.037 1.00 57.38 92 LYS A O 1
ATOM 724 N N . ALA A 1 93 ? -22.240 5.718 3.867 1.00 53.62 93 ALA A N 1
ATOM 725 C CA . ALA A 1 93 ? -23.613 5.700 3.359 1.00 53.62 93 ALA A CA 1
ATOM 726 C C . ALA A 1 93 ? -24.483 4.610 4.022 1.00 53.62 93 ALA A C 1
ATOM 728 O O . ALA A 1 93 ? -25.658 4.838 4.288 1.00 53.62 93 ALA A O 1
ATOM 729 N N . ASN A 1 94 ? -23.909 3.453 4.374 1.00 46.84 94 ASN A N 1
ATOM 730 C CA . ASN A 1 94 ? -24.635 2.402 5.101 1.00 46.84 94 ASN A CA 1
ATOM 731 C C . ASN A 1 94 ? -24.888 2.716 6.588 1.00 46.84 94 ASN A C 1
ATOM 733 O O . ASN A 1 94 ? -25.784 2.117 7.179 1.00 46.84 94 ASN A O 1
ATOM 737 N N . HIS A 1 95 ? -24.136 3.633 7.205 1.00 45.97 95 HIS A N 1
ATOM 738 C CA . HIS A 1 95 ? -24.370 4.038 8.596 1.00 45.97 95 HIS A CA 1
ATOM 739 C C . HIS A 1 95 ? -25.516 5.059 8.714 1.00 45.97 95 HIS A C 1
ATOM 741 O O . HIS A 1 95 ? -26.219 5.074 9.720 1.00 45.97 95 HIS A O 1
ATOM 747 N N . GLU A 1 96 ? -25.760 5.857 7.670 1.00 43.47 96 GLU A N 1
ATOM 748 C CA . GLU A 1 96 ? -26.856 6.840 7.631 1.00 43.47 96 GLU A CA 1
ATOM 749 C C . GLU A 1 96 ? -28.238 6.205 7.379 1.00 43.47 96 GLU A C 1
ATOM 751 O O . GLU A 1 96 ? -29.247 6.750 7.818 1.00 43.47 96 GLU A O 1
ATOM 756 N N . ILE A 1 97 ? -28.305 5.028 6.743 1.00 47.62 97 ILE A N 1
ATOM 757 C CA . ILE A 1 97 ? -29.574 4.323 6.454 1.00 47.62 97 ILE A CA 1
ATOM 758 C C . ILE A 1 97 ? -30.079 3.509 7.667 1.00 47.62 97 ILE A C 1
ATOM 760 O O . ILE A 1 97 ? -31.242 3.129 7.715 1.00 47.62 97 ILE A O 1
ATOM 764 N N . MET A 1 98 ? -29.244 3.269 8.6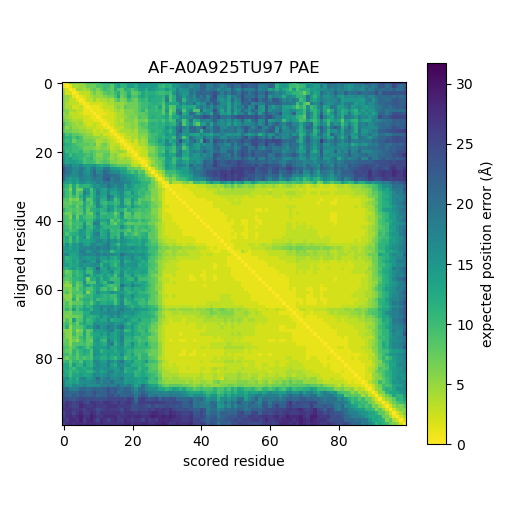86 1.00 40.97 98 MET A N 1
ATOM 765 C CA . MET A 1 98 ? -29.643 2.569 9.922 1.00 40.97 98 MET A CA 1
ATOM 766 C C . MET A 1 98 ? -30.110 3.505 11.053 1.00 40.97 98 MET A C 1
ATOM 768 O O . MET A 1 98 ? -30.461 3.022 12.128 1.00 40.97 98 MET A O 1
ATOM 772 N N . MET A 1 99 ? -30.110 4.824 10.830 1.00 47.84 99 MET A N 1
ATOM 773 C CA . MET A 1 99 ? -30.618 5.825 11.783 1.00 47.84 99 MET A CA 1
ATOM 774 C C . MET A 1 99 ? -31.899 6.535 11.304 1.00 47.84 99 MET A C 1
ATOM 776 O O . MET A 1 99 ? -32.248 7.574 11.866 1.00 47.84 99 MET A O 1
ATOM 780 N N . GLN A 1 100 ? -32.594 6.000 10.291 1.00 41.31 100 GLN A N 1
ATOM 781 C CA . GLN A 1 100 ? -33.910 6.486 9.847 1.00 41.31 100 GLN A CA 1
ATOM 782 C C . GLN A 1 100 ? -35.012 5.464 10.109 1.00 41.31 100 GLN A C 1
ATOM 784 O O . GLN A 1 100 ? -34.752 4.255 9.915 1.00 41.31 100 GLN A O 1
#

Mean predicted aligned error: 10.4 Å

Nearest PDB structures (foldseek):
  9e6q-assembly1_Ak  TM=4.705E-01  e=2.834E+00  Pyrobaculum calidifontis JCM 11548
  8zak-assembly2_B  TM=2.765E-01  e=9.505E+00  Campylobacter jejuni